Protein AF-A0A1B1YQG0-F1 (afdb_monomer_lite)

Radius of gyration: 14.44 Å; chains: 1; bounding box: 33×26×38 Å

Sequence (124 aa):
MLYVIISRFDEAAVARLRGELPPAAFAYIDEAIHHQRVPSQADIEAQGVAPGLAGVLAAHLAHLTELRGSGKLVSGGPCTGFVNAINIFEAGSADEARVLHDADPLARYGYFAVETIYPWQRVF

Structure (mmCIF, N/CA/C/O backbone):
data_AF-A0A1B1YQG0-F1
#
_entry.id   AF-A0A1B1YQG0-F1
#
loop_
_atom_site.group_PDB
_atom_site.id
_atom_site.type_symbol
_atom_site.label_atom_id
_atom_site.label_alt_id
_atom_site.label_comp_id
_atom_site.label_asym_id
_atom_site.label_entity_id
_atom_site.label_seq_id
_atom_site.pdbx_PDB_ins_code
_atom_site.Cartn_x
_atom_site.Cartn_y
_atom_site.Cartn_z
_atom_site.occupancy
_atom_site.B_iso_or_equiv
_atom_site.auth_seq_id
_atom_site.auth_comp_id
_atom_site.auth_asym_id
_atom_site.auth_atom_id
_atom_site.pdbx_PDB_model_num
ATOM 1 N N . MET A 1 1 ? -16.189 1.147 13.585 1.00 95.19 1 MET A N 1
ATOM 2 C CA . MET A 1 1 ? -15.229 1.976 14.355 1.00 95.19 1 MET A CA 1
ATOM 3 C C . MET A 1 1 ? -14.030 2.250 13.463 1.00 95.19 1 MET A C 1
ATOM 5 O O . MET A 1 1 ? -13.812 1.481 12.535 1.00 95.19 1 MET A O 1
ATOM 9 N N . LEU A 1 2 ? -13.288 3.334 13.688 1.00 98.31 2 LEU A N 1
ATOM 10 C CA . LEU A 1 2 ? -12.080 3.593 12.909 1.00 98.31 2 LEU A CA 1
ATOM 11 C C . LEU A 1 2 ? -10.850 3.028 13.609 1.00 98.31 2 LEU A C 1
ATOM 13 O O . LEU A 1 2 ? -10.777 3.026 14.838 1.00 98.31 2 LEU A O 1
ATOM 17 N N . TYR A 1 3 ? -9.891 2.572 12.815 1.00 98.75 3 TYR A N 1
ATOM 18 C CA . TYR A 1 3 ? -8.608 2.067 13.276 1.00 98.75 3 TYR A CA 1
ATOM 19 C C . TYR A 1 3 ? -7.487 2.708 12.472 1.00 98.75 3 TYR A C 1
ATOM 21 O O . TYR A 1 3 ? -7.512 2.674 11.244 1.00 98.75 3 TYR A O 1
ATOM 29 N N . VAL A 1 4 ? -6.508 3.279 13.168 1.00 98.62 4 VAL A N 1
ATOM 30 C CA . VAL A 1 4 ? -5.268 3.774 12.566 1.00 98.62 4 VAL A CA 1
ATOM 31 C C . VAL A 1 4 ? -4.240 2.659 12.653 1.00 98.62 4 VAL A C 1
ATOM 33 O O . VAL A 1 4 ? -3.943 2.169 13.743 1.00 98.62 4 VAL A O 1
ATOM 36 N N . ILE A 1 5 ? -3.702 2.268 11.507 1.00 98.69 5 ILE A N 1
ATOM 37 C CA . ILE A 1 5 ? -2.615 1.304 11.395 1.00 98.69 5 ILE A CA 1
ATOM 38 C C . ILE A 1 5 ? -1.358 2.064 11.005 1.00 98.69 5 ILE A C 1
ATOM 40 O O . ILE A 1 5 ? -1.338 2.751 9.984 1.00 98.69 5 ILE A O 1
ATOM 44 N N . ILE A 1 6 ? -0.326 1.931 11.834 1.00 98.56 6 ILE A N 1
ATOM 45 C CA . ILE A 1 6 ? 1.032 2.353 11.514 1.00 98.56 6 ILE A CA 1
ATOM 46 C C . ILE A 1 6 ? 1.776 1.105 11.061 1.00 98.56 6 ILE A C 1
ATOM 48 O O . ILE A 1 6 ? 1.868 0.128 11.809 1.00 98.56 6 ILE A O 1
ATOM 52 N N . SER A 1 7 ? 2.303 1.143 9.845 1.00 98.38 7 SER A N 1
ATOM 53 C CA . SER A 1 7 ? 3.109 0.069 9.272 1.00 98.38 7 SER A CA 1
ATOM 54 C C . SER A 1 7 ? 4.558 0.515 9.170 1.00 98.38 7 SER A C 1
ATOM 56 O O . SER A 1 7 ? 4.825 1.683 8.881 1.00 98.38 7 SER A O 1
ATOM 58 N N . ARG A 1 8 ? 5.495 -0.403 9.395 1.00 98.19 8 ARG A N 1
ATOM 59 C CA . ARG A 1 8 ? 6.929 -0.201 9.180 1.00 98.19 8 ARG A CA 1
ATOM 60 C C . ARG A 1 8 ? 7.303 -0.800 7.835 1.00 98.19 8 ARG A C 1
ATOM 62 O O . ARG A 1 8 ? 6.968 -1.954 7.569 1.00 98.19 8 ARG A O 1
ATOM 69 N N . PHE A 1 9 ? 7.990 -0.028 7.002 1.00 97.12 9 PHE A N 1
ATOM 70 C CA . PHE A 1 9 ? 8.559 -0.558 5.770 1.00 97.12 9 PHE A CA 1
ATOM 71 C C . PHE A 1 9 ? 9.788 -1.424 6.057 1.00 97.12 9 PHE A C 1
ATOM 73 O O . PHE A 1 9 ? 10.595 -1.101 6.932 1.00 97.12 9 PHE A O 1
ATOM 80 N N . ASP A 1 10 ? 9.943 -2.499 5.290 1.00 97.19 10 ASP A N 1
ATOM 81 C CA . ASP A 1 10 ? 11.168 -3.293 5.286 1.00 97.19 10 ASP A CA 1
ATOM 82 C C . ASP A 1 10 ? 12.267 -2.552 4.509 1.00 97.19 10 ASP A C 1
ATOM 84 O O . ASP A 1 10 ? 12.081 -2.147 3.359 1.00 97.19 10 ASP A O 1
ATOM 88 N N . GLU A 1 11 ? 13.424 -2.352 5.140 1.00 94.88 11 GLU A N 1
ATOM 89 C CA . GLU A 1 11 ? 14.504 -1.537 4.572 1.00 94.88 11 GLU A CA 1
ATOM 90 C C . GLU A 1 11 ? 15.075 -2.145 3.283 1.00 94.88 11 GLU A C 1
ATOM 92 O O . GLU A 1 11 ? 15.363 -1.416 2.328 1.00 94.88 11 GLU A O 1
ATOM 97 N N . ALA A 1 12 ? 15.188 -3.475 3.214 1.00 94.44 12 ALA A N 1
ATOM 98 C CA . ALA A 1 12 ? 15.684 -4.164 2.027 1.00 94.44 12 ALA A CA 1
ATOM 99 C C . ALA A 1 12 ? 14.663 -4.105 0.880 1.00 94.44 12 ALA A C 1
ATOM 101 O O . ALA A 1 12 ? 15.034 -3.861 -0.273 1.00 94.44 12 ALA A O 1
ATOM 102 N N . ALA A 1 13 ? 13.374 -4.260 1.184 1.00 92.62 13 ALA A N 1
ATOM 103 C CA . ALA A 1 13 ? 12.295 -4.121 0.216 1.00 92.62 13 ALA A CA 1
ATOM 104 C C . ALA A 1 13 ? 12.181 -2.684 -0.314 1.00 92.62 13 ALA A C 1
ATOM 106 O O . ALA A 1 13 ? 11.973 -2.502 -1.513 1.00 92.62 13 ALA A O 1
ATOM 107 N N . VAL A 1 14 ? 12.376 -1.663 0.530 1.00 89.88 14 VAL A N 1
ATOM 108 C CA . VAL A 1 14 ? 12.422 -0.254 0.099 1.00 89.88 14 VAL A CA 1
ATOM 109 C C . VAL A 1 14 ? 13.635 0.020 -0.781 1.00 89.88 14 VAL A C 1
ATOM 111 O O . VAL A 1 14 ? 13.502 0.705 -1.796 1.00 89.88 14 VAL A O 1
ATOM 114 N N . ALA A 1 15 ? 14.811 -0.510 -0.436 1.00 91.62 15 ALA A N 1
ATOM 115 C CA . ALA A 1 15 ? 15.998 -0.378 -1.279 1.00 91.62 15 ALA A CA 1
ATOM 116 C C . ALA A 1 15 ? 15.767 -1.003 -2.665 1.00 91.62 15 ALA A C 1
ATOM 118 O O . ALA A 1 15 ? 16.061 -0.370 -3.681 1.00 91.62 15 ALA A O 1
ATOM 119 N N . ARG A 1 16 ? 15.155 -2.195 -2.708 1.00 90.50 16 ARG A N 1
ATOM 120 C CA . ARG A 1 16 ? 14.733 -2.846 -3.954 1.00 90.50 16 ARG A CA 1
ATOM 121 C C . ARG A 1 16 ? 13.719 -1.995 -4.721 1.00 90.50 16 ARG A C 1
ATOM 123 O O . ARG A 1 16 ? 13.938 -1.719 -5.895 1.00 90.50 16 ARG A O 1
ATOM 130 N N . LEU A 1 17 ? 12.666 -1.514 -4.053 1.00 89.31 17 LEU A N 1
ATOM 131 C CA . LEU A 1 17 ? 11.636 -0.663 -4.658 1.00 89.31 17 LEU A CA 1
ATOM 132 C C . LEU A 1 17 ? 12.248 0.572 -5.318 1.00 89.31 17 LEU A C 1
ATOM 134 O O . LEU A 1 17 ? 11.916 0.882 -6.451 1.00 89.31 17 LEU A O 1
ATOM 138 N N . ARG A 1 18 ? 13.166 1.260 -4.633 1.00 87.19 18 ARG A N 1
ATOM 139 C CA . ARG A 1 18 ? 13.838 2.460 -5.155 1.00 87.19 18 ARG A CA 1
ATOM 140 C C . ARG A 1 18 ? 14.740 2.168 -6.356 1.00 87.19 18 ARG A C 1
ATOM 142 O O . ARG A 1 18 ? 14.944 3.059 -7.172 1.00 87.19 18 ARG A O 1
ATOM 149 N N . GLY A 1 19 ? 15.296 0.960 -6.446 1.00 88.75 19 GLY A N 1
ATOM 150 C CA . GLY A 1 19 ? 16.083 0.525 -7.601 1.00 88.75 19 GLY A CA 1
ATOM 151 C C . GLY A 1 19 ? 15.223 0.109 -8.797 1.00 88.75 19 GLY A C 1
ATOM 152 O O . GLY A 1 19 ? 15.617 0.332 -9.937 1.00 88.75 19 GLY A O 1
ATOM 153 N N . GLU A 1 20 ? 14.053 -0.478 -8.541 1.00 89.56 20 GLU A N 1
ATOM 154 C CA . GLU A 1 20 ? 13.168 -1.049 -9.566 1.00 89.56 20 GLU A CA 1
ATOM 155 C C . GLU A 1 20 ? 12.048 -0.102 -10.026 1.00 89.56 20 GLU A C 1
ATOM 157 O O . GLU A 1 20 ? 11.466 -0.328 -11.088 1.00 89.56 20 GLU A O 1
ATOM 162 N N . LEU A 1 21 ? 11.736 0.942 -9.250 1.00 91.56 21 LEU A N 1
ATOM 163 C CA . LEU A 1 21 ? 10.725 1.952 -9.562 1.00 91.56 21 LEU A CA 1
ATOM 164 C C . LEU A 1 21 ? 11.401 3.272 -9.971 1.00 91.56 21 LEU A C 1
ATOM 166 O O . LEU A 1 21 ? 11.850 4.028 -9.104 1.00 91.56 21 LEU A O 1
ATOM 170 N N . PRO A 1 22 ? 11.458 3.594 -11.276 1.00 92.25 22 PRO A N 1
ATOM 171 C CA . PRO A 1 22 ? 12.013 4.857 -11.743 1.00 92.25 22 PRO A CA 1
ATOM 172 C C . PRO A 1 22 ? 11.256 6.064 -11.161 1.00 92.25 22 PRO A C 1
ATOM 174 O O . PRO A 1 22 ? 10.029 6.008 -11.037 1.00 92.25 22 PRO A O 1
ATOM 177 N N . PRO A 1 23 ? 11.924 7.206 -10.896 1.00 90.69 23 PRO A N 1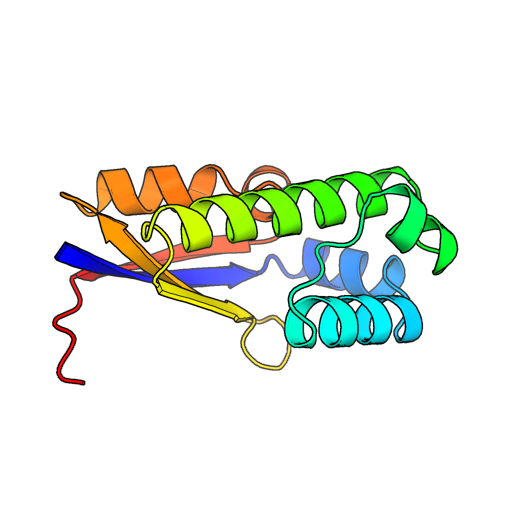
ATOM 178 C CA . PRO A 1 23 ? 11.253 8.415 -10.405 1.00 90.69 23 PRO A CA 1
ATOM 179 C C . PRO A 1 23 ? 10.089 8.886 -11.290 1.00 90.69 23 PRO A C 1
ATOM 181 O O . PRO A 1 23 ? 9.074 9.347 -10.777 1.00 90.69 23 PRO A O 1
ATOM 184 N N . ALA A 1 24 ? 10.208 8.723 -12.612 1.00 92.00 24 ALA A N 1
ATOM 185 C CA . ALA A 1 24 ? 9.143 9.051 -13.560 1.00 92.00 24 ALA A CA 1
ATOM 186 C C . ALA A 1 24 ? 7.914 8.138 -13.405 1.00 92.00 24 ALA A C 1
ATOM 188 O O . ALA A 1 24 ? 6.787 8.619 -13.464 1.00 92.00 24 ALA A O 1
ATOM 189 N N . ALA A 1 25 ? 8.121 6.844 -13.142 1.00 94.25 25 ALA A N 1
ATOM 190 C CA . ALA A 1 25 ? 7.031 5.908 -12.885 1.00 94.25 25 ALA A CA 1
ATOM 191 C C . ALA A 1 25 ? 6.299 6.243 -11.578 1.00 94.25 25 ALA A C 1
ATOM 193 O O . ALA A 1 25 ? 5.071 6.198 -11.536 1.00 94.25 25 ALA A O 1
ATOM 194 N N . PHE A 1 26 ? 7.035 6.637 -10.532 1.00 91.44 26 PHE A N 1
ATOM 195 C CA . PHE A 1 26 ? 6.429 7.113 -9.287 1.00 91.44 26 PHE A CA 1
ATOM 196 C C . PHE A 1 26 ? 5.582 8.374 -9.515 1.00 91.44 26 PHE A C 1
ATOM 198 O O . PHE A 1 26 ? 4.427 8.405 -9.103 1.00 91.44 26 PHE A O 1
ATOM 205 N N . ALA A 1 27 ? 6.121 9.373 -10.224 1.00 93.25 27 ALA A N 1
ATOM 206 C CA . ALA A 1 27 ? 5.395 10.603 -10.547 1.00 93.25 27 ALA A CA 1
ATOM 207 C C . ALA A 1 27 ? 4.125 10.335 -11.372 1.00 93.25 27 ALA A C 1
ATOM 209 O O . ALA A 1 27 ? 3.075 10.902 -11.089 1.00 93.25 27 ALA A O 1
ATOM 210 N N . TYR A 1 28 ? 4.200 9.422 -12.344 1.00 95.75 28 TYR A N 1
ATOM 211 C CA . TYR A 1 28 ? 3.044 8.996 -13.130 1.00 95.75 28 TYR A CA 1
ATOM 212 C C . TYR A 1 28 ? 1.950 8.350 -12.268 1.00 95.75 28 TYR A C 1
ATOM 214 O O . TYR A 1 28 ? 0.768 8.650 -12.443 1.00 95.75 28 TYR A O 1
ATOM 222 N N . ILE A 1 29 ? 2.326 7.449 -11.351 1.00 93.31 29 ILE A N 1
ATOM 223 C CA . ILE A 1 29 ? 1.376 6.791 -10.442 1.00 93.31 29 ILE A CA 1
ATOM 224 C C . ILE A 1 29 ? 0.720 7.827 -9.524 1.00 93.31 29 ILE A C 1
ATOM 226 O O . ILE A 1 29 ? -0.501 7.812 -9.374 1.00 93.31 29 ILE A O 1
ATOM 230 N N . ASP A 1 30 ? 1.512 8.728 -8.945 1.00 91.81 30 ASP A N 1
ATOM 231 C CA . ASP A 1 30 ? 1.032 9.800 -8.070 1.00 91.81 30 ASP A CA 1
ATOM 232 C C . ASP A 1 30 ? 0.005 10.691 -8.790 1.00 91.81 30 ASP A C 1
ATOM 234 O O . ASP A 1 30 ? -1.147 10.802 -8.361 1.00 91.81 30 ASP A O 1
ATOM 238 N N . GLU A 1 31 ? 0.371 11.216 -9.962 1.00 94.50 31 GLU A N 1
ATOM 239 C CA . GLU A 1 31 ? -0.511 12.027 -10.807 1.00 94.50 31 GLU A CA 1
ATOM 240 C C . GLU A 1 31 ? -1.805 11.278 -11.166 1.00 94.50 31 GLU A C 1
ATOM 242 O O . GLU A 1 31 ? -2.905 11.826 -11.046 1.00 94.50 31 GLU A O 1
ATOM 247 N N . ALA A 1 32 ? -1.707 10.003 -11.555 1.00 93.50 32 ALA A N 1
ATOM 248 C CA . ALA A 1 32 ? -2.870 9.187 -11.896 1.00 93.50 32 ALA A CA 1
ATOM 249 C C . ALA A 1 32 ? -3.877 9.096 -10.744 1.00 93.50 32 ALA A C 1
ATOM 251 O O . ALA A 1 32 ? -5.074 9.317 -10.950 1.00 93.50 32 ALA A O 1
ATOM 252 N N . ILE A 1 33 ? -3.392 8.812 -9.533 1.00 89.75 33 ILE A N 1
ATOM 253 C CA . ILE A 1 33 ? -4.232 8.656 -8.342 1.00 89.75 33 ILE A CA 1
ATOM 254 C C . ILE A 1 33 ? -4.857 9.993 -7.935 1.00 89.75 33 ILE A C 1
ATOM 256 O O . ILE A 1 33 ? -6.045 10.029 -7.596 1.00 89.75 33 ILE A O 1
ATOM 260 N N . HIS A 1 34 ? -4.116 11.098 -8.050 1.00 89.38 34 HIS A N 1
ATOM 261 C CA . HIS A 1 34 ? -4.653 12.448 -7.855 1.00 89.38 34 HIS A CA 1
ATOM 262 C C . HIS A 1 34 ? -5.762 12.797 -8.861 1.00 89.38 34 HIS A C 1
ATOM 264 O O . HIS A 1 34 ? -6.731 13.472 -8.502 1.00 89.38 34 HIS A O 1
ATOM 270 N N . HIS A 1 35 ? -5.687 12.262 -10.080 1.00 92.44 35 HIS A N 1
ATOM 271 C CA . HIS A 1 35 ? -6.741 12.345 -11.093 1.00 92.44 35 HIS A CA 1
ATOM 272 C C . HIS A 1 35 ? -7.807 11.241 -10.993 1.00 92.44 35 HIS A C 1
ATOM 274 O O . HIS A 1 35 ? -8.600 11.071 -11.919 1.00 92.44 35 HIS A O 1
ATOM 280 N N . GLN A 1 36 ? -7.863 10.510 -9.874 1.00 88.44 36 GLN A N 1
ATOM 281 C CA . GLN A 1 36 ? -8.829 9.430 -9.627 1.00 88.44 36 GLN A CA 1
ATOM 282 C C . GLN A 1 36 ? -8.795 8.311 -10.679 1.00 88.44 36 GLN A C 1
ATOM 284 O O . GLN A 1 36 ? -9.787 7.615 -10.901 1.00 88.44 36 GLN A O 1
ATOM 289 N N . ARG A 1 37 ? -7.643 8.110 -11.320 1.00 94.69 37 ARG A N 1
ATOM 290 C CA . ARG A 1 37 ? -7.405 7.027 -12.270 1.00 94.69 37 ARG A CA 1
ATOM 291 C C . ARG A 1 37 ? -6.541 5.964 -11.612 1.00 94.69 37 ARG A C 1
ATOM 293 O O . ARG A 1 37 ? -5.498 6.273 -11.049 1.00 94.69 37 ARG A O 1
ATOM 300 N N . VAL A 1 38 ? -6.944 4.705 -11.742 1.00 95.44 38 VAL A N 1
ATOM 301 C CA . VAL A 1 38 ? -6.145 3.557 -11.298 1.00 95.44 38 VAL A CA 1
ATOM 302 C C . VAL A 1 38 ? -5.319 3.053 -12.481 1.00 95.44 38 VAL A C 1
ATOM 304 O O . VAL A 1 38 ? -5.913 2.572 -13.448 1.00 95.44 38 VAL A O 1
ATOM 307 N N . PRO A 1 39 ? -3.980 3.173 -12.455 1.00 96.81 39 PRO A N 1
ATOM 308 C CA . PRO A 1 39 ? -3.130 2.606 -13.493 1.00 96.81 39 PRO A CA 1
ATOM 309 C C . PRO A 1 39 ? -3.261 1.084 -13.559 1.00 96.81 39 PRO A C 1
ATOM 311 O O . PRO A 1 39 ? -3.231 0.399 -12.534 1.00 96.81 39 PRO A O 1
ATOM 314 N N . SER A 1 40 ? -3.368 0.552 -14.772 1.00 97.81 40 SER A N 1
ATOM 315 C CA . SER A 1 40 ? -3.233 -0.882 -15.021 1.00 97.81 40 SER A CA 1
ATOM 316 C C . SER A 1 40 ? -1.767 -1.323 -14.934 1.00 97.81 40 SER A C 1
ATOM 318 O O . SER A 1 40 ? -0.847 -0.506 -14.945 1.00 97.81 40 SER A O 1
ATOM 320 N N . GLN A 1 41 ? -1.523 -2.634 -14.909 1.00 97.88 41 GLN A N 1
ATOM 321 C CA . GLN A 1 41 ? -0.159 -3.161 -15.006 1.00 97.88 41 GLN A CA 1
ATOM 322 C C . GLN A 1 41 ? 0.544 -2.668 -16.283 1.00 97.88 41 GLN A C 1
ATOM 324 O O . GLN A 1 41 ? 1.674 -2.199 -16.203 1.00 97.88 41 GLN A O 1
ATOM 329 N N . ALA A 1 42 ? -0.136 -2.703 -17.434 1.00 97.94 42 ALA A N 1
ATOM 330 C CA . ALA A 1 42 ? 0.426 -2.249 -18.707 1.00 97.94 42 ALA A CA 1
ATOM 331 C C . ALA A 1 42 ? 0.797 -0.755 -18.686 1.00 97.94 42 ALA A C 1
ATOM 333 O O . ALA A 1 42 ? 1.831 -0.366 -19.226 1.00 97.94 42 ALA A O 1
ATOM 334 N N . ASP A 1 43 ? -0.011 0.073 -18.016 1.00 97.75 43 ASP A N 1
ATOM 335 C CA . ASP A 1 43 ? 0.284 1.497 -17.829 1.00 97.75 43 ASP A CA 1
ATOM 336 C C . ASP A 1 43 ? 1.585 1.718 -17.046 1.00 97.75 43 ASP A C 1
ATOM 338 O O . ASP A 1 43 ? 2.376 2.597 -17.391 1.00 97.75 43 ASP A O 1
ATOM 342 N N . ILE A 1 44 ? 1.808 0.920 -15.996 1.00 97.62 44 ILE A N 1
ATOM 343 C CA . ILE A 1 44 ? 2.995 0.997 -15.134 1.00 97.62 44 ILE A CA 1
ATOM 344 C C . ILE A 1 44 ? 4.228 0.425 -15.852 1.00 97.62 44 ILE A C 1
ATOM 346 O O . ILE A 1 44 ? 5.305 1.018 -15.787 1.00 97.62 44 ILE A O 1
ATOM 350 N N . GLU A 1 45 ? 4.081 -0.677 -16.593 1.00 97.62 45 GLU A N 1
ATOM 351 C CA . GLU A 1 45 ? 5.147 -1.241 -17.436 1.00 97.62 45 GLU A CA 1
ATOM 352 C C . GLU A 1 45 ? 5.616 -0.247 -18.504 1.00 97.62 45 GLU A C 1
ATOM 354 O O . GLU A 1 45 ? 6.818 -0.108 -18.739 1.00 97.62 45 GLU A O 1
ATOM 359 N N . ALA A 1 46 ? 4.689 0.515 -19.096 1.00 97.50 46 ALA A N 1
ATOM 360 C CA . ALA A 1 46 ? 5.014 1.568 -20.055 1.00 97.50 46 ALA A CA 1
ATOM 361 C C . ALA A 1 46 ? 5.900 2.683 -19.460 1.00 97.50 46 ALA A C 1
ATOM 363 O O . ALA A 1 46 ? 6.545 3.409 -20.214 1.00 97.50 46 ALA A O 1
ATOM 364 N N . GLN A 1 47 ? 5.986 2.791 -18.126 1.00 96.69 47 GLN A N 1
ATOM 365 C CA . GLN A 1 47 ? 6.896 3.706 -17.423 1.00 96.69 47 GLN A CA 1
ATOM 366 C C . GLN A 1 47 ? 8.277 3.091 -17.122 1.00 96.69 47 GLN A C 1
ATOM 368 O O . GLN A 1 47 ? 9.061 3.666 -16.365 1.00 96.69 47 GLN A O 1
ATOM 373 N N . GLY A 1 48 ? 8.591 1.924 -17.694 1.00 95.62 48 GLY A N 1
ATOM 374 C CA . GLY A 1 48 ? 9.881 1.248 -17.527 1.00 95.62 48 GLY A CA 1
ATOM 375 C C . GLY A 1 48 ? 9.990 0.392 -16.263 1.00 95.62 48 GLY A C 1
ATOM 376 O O . GLY A 1 48 ? 11.098 0.040 -15.862 1.00 95.62 48 GLY A O 1
ATOM 377 N N . VAL A 1 49 ? 8.864 0.059 -15.628 1.00 96.75 49 VAL A N 1
ATOM 378 C CA . VAL A 1 49 ? 8.821 -0.839 -14.466 1.00 96.75 49 VAL A CA 1
ATOM 379 C C . VAL A 1 49 ? 8.757 -2.290 -14.940 1.00 96.75 49 VAL A C 1
ATOM 381 O O . VAL A 1 49 ? 7.988 -2.624 -15.839 1.00 96.75 49 VAL A O 1
ATOM 384 N N . ALA A 1 50 ? 9.543 -3.176 -14.325 1.00 96.25 50 ALA A N 1
ATOM 385 C CA . ALA A 1 50 ? 9.532 -4.595 -14.674 1.00 96.25 50 ALA A CA 1
ATOM 386 C C . ALA A 1 50 ? 8.148 -5.237 -14.409 1.00 96.25 50 ALA A C 1
ATOM 388 O O . ALA A 1 50 ? 7.535 -4.923 -13.384 1.00 96.25 50 ALA A O 1
ATOM 389 N N . PRO A 1 51 ? 7.685 -6.197 -15.242 1.00 96.31 51 PRO A N 1
ATOM 390 C CA . PRO A 1 51 ? 6.335 -6.769 -15.142 1.00 96.31 51 PRO A CA 1
ATOM 391 C C . PRO A 1 51 ? 5.956 -7.299 -13.756 1.00 96.31 51 PRO A C 1
ATOM 393 O O . PRO A 1 51 ? 4.828 -7.122 -13.304 1.00 96.31 51 PRO A O 1
ATOM 396 N N . GLY A 1 52 ? 6.911 -7.908 -13.043 1.00 94.56 52 GLY A N 1
ATOM 397 C CA . GLY A 1 52 ? 6.687 -8.409 -11.686 1.00 94.56 52 GLY A CA 1
ATOM 398 C C . GLY A 1 52 ? 6.290 -7.298 -10.710 1.00 94.56 52 GLY A C 1
ATOM 399 O O . GLY A 1 52 ? 5.250 -7.391 -10.061 1.00 94.56 52 GLY A O 1
ATOM 400 N N . LEU A 1 53 ? 7.081 -6.223 -10.641 1.00 95.06 53 LEU A N 1
ATOM 401 C CA . LEU A 1 53 ? 6.787 -5.083 -9.771 1.00 95.06 53 LEU A CA 1
ATOM 402 C C . LEU A 1 53 ? 5.553 -4.308 -10.254 1.00 95.06 53 LEU A C 1
ATOM 404 O O . LEU A 1 53 ? 4.720 -3.919 -9.437 1.00 95.06 53 LEU A O 1
ATOM 408 N N . ALA A 1 54 ? 5.401 -4.126 -11.567 1.00 96.88 54 ALA A N 1
ATOM 409 C CA . ALA A 1 54 ? 4.253 -3.436 -12.149 1.00 96.88 54 ALA A CA 1
ATOM 410 C C . ALA A 1 54 ? 2.927 -4.124 -11.788 1.00 96.88 54 ALA A C 1
ATOM 412 O O . ALA A 1 54 ? 1.972 -3.450 -11.402 1.00 96.88 54 ALA A O 1
ATOM 413 N N . GLY A 1 55 ? 2.884 -5.459 -11.839 1.00 97.38 55 GLY A N 1
ATOM 414 C CA . GLY A 1 55 ? 1.714 -6.237 -11.432 1.00 97.38 55 GLY A CA 1
ATOM 415 C C . GLY A 1 55 ? 1.379 -6.074 -9.948 1.00 97.38 55 GLY A C 1
ATOM 416 O O . GLY A 1 55 ? 0.218 -5.859 -9.600 1.00 97.38 55 GLY A O 1
ATOM 417 N N . VAL A 1 56 ? 2.389 -6.101 -9.068 1.00 96.88 56 VAL A N 1
ATOM 418 C CA . VAL A 1 56 ? 2.188 -5.893 -7.621 1.00 96.88 56 VAL A CA 1
ATOM 419 C C . VAL A 1 56 ? 1.665 -4.482 -7.332 1.00 96.88 56 VAL A C 1
ATOM 421 O O . VAL A 1 56 ? 0.717 -4.334 -6.560 1.00 96.88 56 VAL A O 1
ATOM 424 N N . LEU A 1 57 ? 2.227 -3.453 -7.973 1.00 96.44 57 LEU A N 1
ATOM 425 C CA . LEU A 1 57 ? 1.783 -2.065 -7.807 1.00 96.44 57 LEU A CA 1
ATOM 426 C C . LEU A 1 57 ? 0.364 -1.848 -8.344 1.00 96.44 57 LEU A C 1
ATOM 428 O O . LEU A 1 57 ? -0.457 -1.245 -7.657 1.00 96.44 57 LEU A O 1
ATOM 432 N N . ALA A 1 58 ? 0.038 -2.377 -9.525 1.00 97.69 58 ALA A N 1
ATOM 433 C CA . ALA A 1 58 ? -1.313 -2.284 -10.079 1.00 97.69 58 ALA A CA 1
ATOM 434 C C . ALA A 1 58 ? -2.346 -2.965 -9.167 1.00 97.69 58 ALA A C 1
ATOM 436 O O . ALA A 1 58 ? -3.394 -2.388 -8.876 1.00 97.69 58 ALA A O 1
ATOM 437 N N . ALA A 1 59 ? -2.032 -4.163 -8.660 1.00 98.06 59 ALA A N 1
ATOM 438 C CA . ALA A 1 59 ? -2.895 -4.876 -7.722 1.00 98.06 59 ALA A CA 1
ATOM 439 C C . ALA A 1 59 ? -3.078 -4.098 -6.410 1.00 98.06 59 ALA A C 1
ATOM 441 O O . ALA A 1 59 ? -4.192 -4.024 -5.893 1.00 98.06 59 ALA A O 1
ATOM 442 N N . HIS A 1 60 ? -2.007 -3.495 -5.887 1.00 97.19 60 HIS A N 1
ATOM 443 C CA . HIS A 1 60 ? -2.053 -2.643 -4.699 1.00 97.19 60 HIS A CA 1
ATOM 444 C C . HIS A 1 60 ? -2.992 -1.446 -4.892 1.00 97.19 60 HIS A C 1
ATOM 446 O O . HIS A 1 60 ? -3.908 -1.239 -4.095 1.00 97.19 60 HIS A O 1
ATOM 452 N N . LEU A 1 61 ? -2.833 -0.697 -5.987 1.00 96.75 61 LEU A N 1
ATOM 453 C CA . LEU A 1 61 ? -3.661 0.479 -6.272 1.00 96.75 61 LEU A CA 1
ATOM 454 C C . LEU A 1 61 ? -5.132 0.107 -6.505 1.00 96.75 61 LEU A C 1
ATOM 456 O O . LEU A 1 61 ? -6.029 0.810 -6.030 1.00 96.75 61 LEU A O 1
ATOM 460 N N . ALA A 1 62 ? -5.394 -1.011 -7.190 1.00 97.19 62 ALA A N 1
ATOM 461 C CA . ALA A 1 62 ? -6.745 -1.536 -7.374 1.00 97.19 62 ALA A CA 1
ATOM 462 C C . ALA A 1 62 ? -7.393 -1.917 -6.033 1.00 97.19 62 ALA A C 1
ATOM 464 O O . ALA A 1 62 ? -8.520 -1.504 -5.761 1.00 97.19 62 ALA A O 1
ATOM 465 N N . HIS A 1 63 ? -6.656 -2.623 -5.170 1.00 97.50 63 HIS A N 1
ATOM 466 C CA . HIS A 1 63 ? -7.120 -3.023 -3.843 1.00 97.50 63 HIS A CA 1
ATOM 467 C C . HIS A 1 63 ? -7.471 -1.816 -2.961 1.00 97.50 63 HIS A C 1
ATOM 469 O O . HIS A 1 63 ? -8.571 -1.747 -2.410 1.00 97.50 63 HIS A O 1
ATOM 475 N N . LEU A 1 64 ? -6.581 -0.818 -2.870 1.00 96.44 64 LEU A N 1
ATOM 476 C CA . LEU A 1 64 ? -6.866 0.401 -2.107 1.00 96.44 64 LEU A CA 1
ATOM 477 C C . LEU A 1 64 ? -8.059 1.170 -2.690 1.00 96.44 64 LEU A C 1
ATOM 479 O O . LEU A 1 64 ? -8.847 1.743 -1.939 1.00 96.44 64 LEU A O 1
ATOM 483 N N . THR A 1 65 ? -8.226 1.170 -4.015 1.00 95.12 65 THR A N 1
ATOM 484 C CA . THR A 1 65 ? -9.369 1.824 -4.669 1.00 95.12 65 THR A CA 1
ATOM 485 C C . THR A 1 65 ? -10.688 1.138 -4.330 1.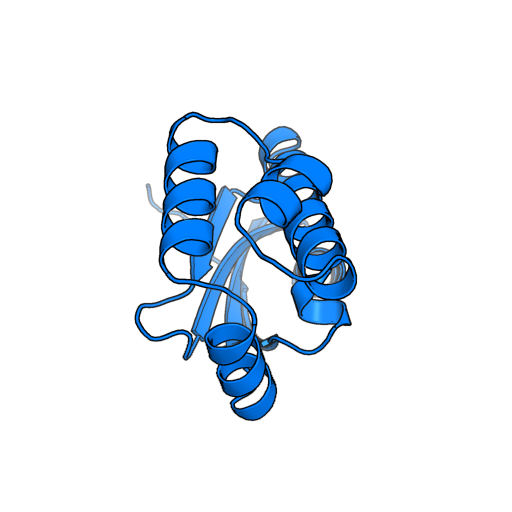00 95.12 65 THR A C 1
ATOM 487 O O . THR A 1 65 ? -11.657 1.824 -4.005 1.00 95.12 65 THR A O 1
ATOM 490 N N . GLU A 1 66 ? -10.729 -0.194 -4.338 1.00 96.44 66 GLU A N 1
ATOM 491 C CA . GLU A 1 66 ? -11.903 -0.972 -3.926 1.00 96.44 66 GLU A CA 1
ATOM 492 C C . GLU A 1 66 ? -12.264 -0.714 -2.455 1.00 96.44 66 GLU A C 1
ATOM 494 O O . GLU A 1 66 ? -13.425 -0.453 -2.116 1.00 96.44 66 GLU A O 1
ATOM 499 N N . LEU A 1 67 ? -11.266 -0.709 -1.567 1.00 97.69 67 LEU A N 1
ATOM 500 C CA . LEU A 1 67 ? -11.484 -0.421 -0.151 1.00 97.69 67 LEU A CA 1
ATOM 501 C C . LEU A 1 67 ? -11.968 1.012 0.087 1.00 97.69 67 LEU A C 1
ATOM 503 O O . LEU A 1 67 ? -12.821 1.233 0.946 1.00 97.69 67 LEU A O 1
ATOM 507 N N . ARG A 1 68 ? -11.478 1.989 -0.683 1.00 95.81 68 ARG A N 1
ATOM 508 C CA . ARG A 1 68 ? -12.007 3.361 -0.640 1.00 95.81 68 ARG A CA 1
ATOM 509 C C . ARG A 1 68 ? -13.439 3.425 -1.156 1.00 95.81 68 ARG A C 1
ATOM 511 O O . ARG A 1 68 ? -14.277 4.060 -0.523 1.00 95.81 68 ARG A O 1
ATOM 518 N N . GLY A 1 69 ? -13.734 2.748 -2.267 1.00 95.31 69 GLY A N 1
ATOM 519 C CA . GLY A 1 69 ? -15.073 2.702 -2.864 1.00 95.31 69 GLY A CA 1
ATOM 520 C C . GLY A 1 69 ? -16.124 2.056 -1.956 1.00 95.31 69 GLY A C 1
ATOM 521 O O . GLY A 1 69 ? -17.277 2.477 -1.957 1.00 95.31 69 GLY A O 1
ATOM 522 N N . SER A 1 70 ? -15.720 1.083 -1.137 1.00 97.12 70 SER A N 1
ATOM 523 C CA . SER A 1 70 ? -16.579 0.441 -0.129 1.00 97.12 70 SER A CA 1
ATOM 524 C C . SER A 1 70 ? -16.634 1.178 1.217 1.00 97.12 70 SER A C 1
ATOM 526 O O . SER A 1 70 ? -17.369 0.758 2.108 1.00 97.12 70 SER A O 1
ATOM 528 N N . GLY A 1 71 ? -15.859 2.255 1.393 1.00 96.88 71 GLY A N 1
ATOM 529 C CA . GLY A 1 71 ? -15.746 2.997 2.655 1.00 96.88 71 GLY A CA 1
ATOM 530 C C . GLY A 1 71 ? -14.879 2.318 3.723 1.00 96.88 71 GLY A C 1
ATOM 531 O O . GLY A 1 71 ? -14.712 2.863 4.811 1.00 96.88 71 GLY A O 1
ATOM 532 N N . LYS A 1 72 ? -14.290 1.152 3.428 1.00 98.25 72 LYS A N 1
ATOM 533 C CA . LYS A 1 72 ? -13.429 0.407 4.357 1.00 98.25 72 LYS A CA 1
ATOM 534 C C . LYS A 1 72 ? -12.066 1.056 4.566 1.00 98.25 72 LYS A C 1
ATOM 536 O O . LYS A 1 72 ? -11.532 0.947 5.665 1.00 98.25 72 LYS A O 1
ATOM 541 N N . LEU A 1 73 ? -11.520 1.745 3.564 1.00 98.00 73 LEU A N 1
ATOM 542 C CA . LEU A 1 73 ? -10.323 2.583 3.696 1.00 98.00 73 LEU A CA 1
ATOM 543 C C . LEU A 1 73 ? -10.725 4.059 3.643 1.00 98.00 73 LEU A C 1
ATOM 545 O O . LEU A 1 73 ? -11.117 4.568 2.595 1.00 98.00 73 LEU A O 1
ATOM 549 N N . VAL A 1 74 ? -10.602 4.753 4.773 1.00 97.12 74 VAL A N 1
ATOM 550 C CA . VAL A 1 74 ? -10.946 6.178 4.903 1.00 97.12 74 VAL A CA 1
ATOM 551 C C . VAL A 1 74 ? -9.839 7.062 4.332 1.00 97.12 74 VAL A C 1
ATOM 553 O O . VAL A 1 74 ? -10.115 8.039 3.640 1.00 97.12 74 VAL A O 1
ATOM 556 N N . SER A 1 75 ? -8.583 6.727 4.626 1.00 95.50 75 SER A N 1
ATOM 557 C CA . SER A 1 75 ? -7.394 7.419 4.124 1.00 95.50 75 SER A CA 1
ATOM 558 C C . SER A 1 75 ? -6.179 6.509 4.264 1.00 95.50 75 SER A C 1
ATOM 560 O O . SER A 1 75 ? -6.176 5.615 5.112 1.00 95.50 75 SER A O 1
ATOM 562 N N . GLY A 1 76 ? -5.140 6.734 3.469 1.00 94.56 76 GLY A N 1
ATOM 563 C CA . GLY A 1 76 ? -3.884 6.021 3.639 1.00 94.56 76 GLY A CA 1
ATOM 564 C C . GLY A 1 76 ? -2.763 6.567 2.771 1.00 94.56 76 GLY A C 1
ATOM 565 O O . GLY A 1 76 ? -3.019 7.211 1.753 1.00 94.56 76 GLY A O 1
ATOM 566 N N . GLY A 1 77 ? -1.527 6.307 3.182 1.00 93.19 77 GLY A N 1
ATOM 567 C CA . GLY A 1 77 ? -0.351 6.662 2.399 1.00 93.19 77 GLY A CA 1
ATOM 568 C C . GLY A 1 77 ? 0.975 6.438 3.129 1.00 93.19 77 GLY A C 1
ATOM 569 O O . GLY A 1 77 ? 1.008 6.275 4.355 1.00 93.19 77 GLY A O 1
ATOM 570 N N . PRO A 1 78 ? 2.092 6.431 2.382 1.00 93.31 78 PRO A N 1
ATOM 571 C CA . PRO A 1 78 ? 3.424 6.396 2.963 1.00 93.31 78 PRO A CA 1
ATOM 572 C C . PRO A 1 78 ? 3.775 7.742 3.611 1.00 93.31 78 PRO A C 1
ATOM 574 O O . PRO A 1 78 ? 3.496 8.811 3.069 1.00 93.31 78 PRO A O 1
ATOM 577 N N . CYS A 1 79 ? 4.469 7.698 4.744 1.00 93.94 79 CYS A N 1
ATOM 578 C CA . CYS A 1 79 ? 5.181 8.854 5.272 1.00 93.94 79 CYS A CA 1
ATOM 579 C C . CYS A 1 79 ? 6.402 9.158 4.392 1.00 93.94 79 CYS A C 1
ATOM 581 O O . CYS A 1 79 ? 7.012 8.257 3.802 1.00 93.94 79 CYS A O 1
ATOM 583 N N . THR A 1 80 ? 6.812 10.427 4.359 1.00 88.38 80 THR A N 1
ATOM 584 C CA . THR A 1 80 ? 8.014 10.863 3.639 1.00 88.38 80 THR A CA 1
ATOM 585 C C . THR A 1 80 ? 9.214 9.982 3.982 1.00 88.38 80 THR A C 1
ATOM 587 O O . THR A 1 80 ? 9.517 9.739 5.149 1.00 88.38 80 THR A O 1
ATOM 590 N N . GLY A 1 81 ? 9.907 9.499 2.950 1.00 87.06 81 GLY A N 1
ATOM 591 C CA . GLY A 1 81 ? 11.078 8.635 3.100 1.00 87.06 81 GLY A CA 1
ATOM 592 C C . GLY A 1 81 ? 10.787 7.132 3.102 1.00 87.06 81 GLY A C 1
ATOM 593 O O . GLY A 1 81 ? 11.751 6.371 3.045 1.00 87.06 81 GLY A O 1
ATOM 594 N N . PHE A 1 82 ? 9.517 6.703 3.075 1.00 90.12 82 PHE A N 1
ATOM 595 C CA . PHE A 1 82 ? 9.119 5.286 3.133 1.00 90.12 82 PHE A CA 1
ATOM 596 C C . PHE A 1 82 ? 9.650 4.576 4.384 1.00 90.12 82 PHE A C 1
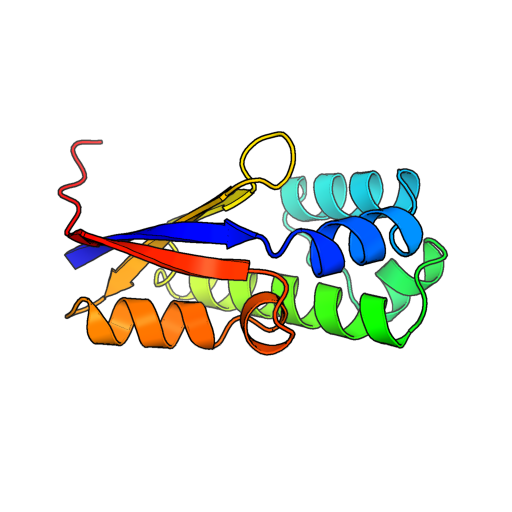ATOM 598 O O . PHE A 1 82 ? 10.141 3.458 4.314 1.00 90.12 82 PHE A O 1
ATOM 605 N N . VAL A 1 83 ? 9.591 5.251 5.534 1.00 94.69 83 VAL A N 1
ATOM 606 C CA . VAL A 1 83 ? 9.937 4.644 6.831 1.00 94.69 83 VAL A CA 1
ATOM 607 C C . VAL A 1 83 ? 8.706 3.976 7.437 1.00 94.69 83 VAL A C 1
ATOM 609 O O . VAL A 1 83 ? 8.749 2.818 7.846 1.00 94.69 83 VAL A O 1
ATOM 612 N N . ASN A 1 84 ? 7.579 4.686 7.416 1.00 97.00 84 ASN A N 1
ATOM 613 C CA . ASN A 1 84 ? 6.289 4.185 7.863 1.00 97.00 84 ASN A CA 1
ATOM 614 C C . ASN A 1 84 ? 5.206 4.452 6.817 1.00 97.00 84 ASN A C 1
ATOM 616 O O . ASN A 1 84 ? 5.351 5.358 5.997 1.00 97.00 84 ASN A O 1
ATOM 620 N N . ALA A 1 85 ? 4.116 3.695 6.875 1.00 97.06 85 ALA A N 1
ATOM 621 C CA . ALA A 1 85 ? 2.851 4.019 6.223 1.00 97.06 85 ALA A CA 1
ATOM 622 C C . ALA A 1 85 ? 1.757 4.163 7.282 1.00 97.06 85 ALA A C 1
ATOM 624 O O . ALA A 1 85 ? 1.829 3.536 8.341 1.00 97.06 85 ALA A O 1
ATOM 625 N N . ILE A 1 86 ? 0.761 4.997 6.998 1.00 98.38 86 ILE A N 1
ATOM 626 C CA . ILE A 1 86 ? -0.405 5.191 7.858 1.00 98.38 86 ILE A CA 1
ATOM 627 C C . ILE A 1 86 ? -1.644 4.895 7.032 1.00 98.38 86 ILE A C 1
ATOM 629 O O . ILE A 1 86 ? -1.865 5.561 6.025 1.00 98.38 86 ILE A O 1
ATOM 633 N N . ASN A 1 87 ? -2.472 3.961 7.497 1.00 98.25 87 ASN A N 1
ATOM 634 C CA . ASN A 1 87 ? -3.773 3.660 6.907 1.00 98.25 87 ASN A CA 1
ATOM 635 C C . ASN A 1 87 ? -4.868 3.786 7.969 1.00 98.25 87 ASN A C 1
ATOM 637 O O . ASN A 1 87 ? -4.678 3.401 9.123 1.00 98.25 87 ASN A O 1
ATOM 641 N N . ILE A 1 88 ? -6.028 4.305 7.578 1.00 98.50 88 ILE A N 1
ATOM 642 C CA . ILE A 1 88 ? -7.195 4.471 8.444 1.00 98.50 88 ILE A CA 1
ATOM 643 C C . ILE A 1 88 ? -8.332 3.617 7.897 1.00 98.50 88 ILE A C 1
ATOM 645 O O . ILE A 1 88 ? -8.875 3.915 6.832 1.00 98.50 88 ILE A O 1
ATOM 649 N N . PHE A 1 89 ? -8.711 2.583 8.640 1.00 98.62 89 PHE A N 1
ATOM 650 C CA . PHE A 1 89 ? -9.744 1.634 8.240 1.00 98.62 89 PHE A CA 1
ATOM 651 C C . PHE A 1 89 ? -11.029 1.800 9.041 1.00 98.62 89 PHE A C 1
ATOM 653 O O . PHE A 1 89 ? -10.985 2.069 10.241 1.00 98.62 89 PHE A O 1
ATOM 660 N N . GLU A 1 90 ? -12.170 1.562 8.398 1.00 98.44 90 GLU A N 1
ATOM 661 C CA . GLU A 1 90 ? -13.443 1.327 9.074 1.00 98.44 90 GLU A CA 1
ATOM 662 C C . GLU A 1 90 ? -13.679 -0.177 9.270 1.00 98.44 90 GLU A C 1
ATOM 664 O O . GLU A 1 90 ? -13.882 -0.930 8.316 1.00 98.44 90 GLU A O 1
ATOM 669 N N . ALA A 1 91 ? -13.681 -0.619 10.528 1.00 98.25 91 ALA A N 1
ATOM 670 C CA . ALA A 1 91 ? -13.822 -2.022 10.907 1.00 98.25 91 ALA A CA 1
ATOM 671 C C . ALA A 1 91 ? -14.606 -2.192 12.223 1.00 98.25 91 ALA A C 1
ATOM 673 O O . ALA A 1 91 ? -14.787 -1.247 13.003 1.00 98.25 91 ALA A O 1
ATOM 674 N N . GLY A 1 92 ? -15.104 -3.400 12.471 1.00 97.88 92 GLY A N 1
ATOM 675 C CA . GLY A 1 92 ? -15.764 -3.806 13.712 1.00 97.88 92 GLY A CA 1
ATOM 676 C C . GLY A 1 92 ? -14.786 -4.167 14.832 1.00 97.88 92 GLY A C 1
ATOM 677 O O . GLY A 1 92 ? -15.151 -4.078 16.003 1.00 97.88 92 GLY A O 1
ATOM 678 N N . SER A 1 93 ? -13.546 -4.530 14.494 1.00 98.44 93 SER A N 1
ATOM 679 C CA . SER A 1 93 ? -12.492 -4.879 15.453 1.00 98.44 93 SER A CA 1
ATOM 680 C C . SER A 1 93 ? -11.092 -4.530 14.929 1.00 98.44 93 SER A C 1
ATOM 682 O O . SER A 1 93 ? -10.902 -4.281 13.737 1.00 98.44 93 SER A O 1
ATOM 684 N N . ALA A 1 94 ? -10.094 -4.540 15.823 1.00 98.25 94 ALA A N 1
ATOM 685 C CA . ALA A 1 94 ? -8.689 -4.384 15.436 1.00 98.25 94 ALA A CA 1
ATOM 686 C C . ALA A 1 94 ? -8.214 -5.544 14.542 1.00 98.25 94 ALA A C 1
ATOM 688 O O . ALA A 1 94 ? -7.441 -5.321 13.614 1.00 98.25 94 ALA A O 1
ATOM 689 N N . ASP A 1 95 ? -8.722 -6.758 14.779 1.00 98.44 95 ASP A N 1
ATOM 690 C CA . ASP A 1 95 ? -8.408 -7.939 13.969 1.00 98.44 95 ASP A CA 1
ATOM 691 C C . ASP A 1 95 ? -8.967 -7.817 12.548 1.00 98.44 95 ASP A C 1
ATOM 693 O O . ASP A 1 95 ? -8.271 -8.132 11.588 1.00 98.44 95 ASP A O 1
ATOM 697 N N . GLU A 1 96 ? -10.190 -7.302 12.377 1.00 98.38 96 GLU A N 1
ATOM 698 C CA . GLU A 1 96 ? -10.729 -7.033 11.038 1.00 98.38 96 GLU A CA 1
ATOM 699 C C . GLU A 1 96 ? -9.892 -5.962 10.323 1.00 98.38 96 GLU A C 1
ATOM 701 O O . GLU A 1 96 ? -9.538 -6.146 9.160 1.00 98.38 96 GLU A O 1
ATOM 706 N N . ALA A 1 97 ? -9.500 -4.883 11.012 1.00 98.44 97 ALA A N 1
ATOM 707 C CA . ALA A 1 97 ? -8.614 -3.869 10.435 1.00 98.44 97 ALA A CA 1
ATOM 708 C C . ALA A 1 97 ? -7.257 -4.463 10.009 1.00 98.44 97 ALA A C 1
ATOM 710 O O . ALA A 1 97 ? -6.747 -4.143 8.934 1.00 98.44 97 ALA A O 1
ATOM 711 N N . ARG A 1 98 ? -6.696 -5.374 10.815 1.00 98.50 98 ARG A N 1
ATOM 712 C CA . ARG A 1 98 ? -5.476 -6.120 10.482 1.00 98.50 98 ARG A CA 1
ATOM 713 C C . ARG A 1 98 ? -5.661 -6.996 9.244 1.00 98.50 98 ARG A C 1
ATOM 715 O O . ARG A 1 98 ? -4.790 -6.999 8.383 1.00 98.50 98 ARG A O 1
ATOM 722 N N . VAL A 1 99 ? -6.779 -7.714 9.140 1.00 98.31 99 VAL A N 1
ATOM 723 C CA . VAL A 1 99 ? -7.096 -8.556 7.974 1.00 98.31 99 VAL A CA 1
ATOM 724 C C . VAL A 1 99 ? -7.224 -7.713 6.705 1.00 98.31 99 VAL A C 1
ATOM 726 O O . VAL A 1 99 ? -6.700 -8.111 5.666 1.00 98.31 99 VAL A O 1
ATOM 729 N N . LEU A 1 100 ? -7.871 -6.546 6.786 1.00 98.25 100 LEU A N 1
ATOM 730 C CA . LEU A 1 100 ? -7.963 -5.603 5.667 1.00 98.25 100 LEU A CA 1
ATOM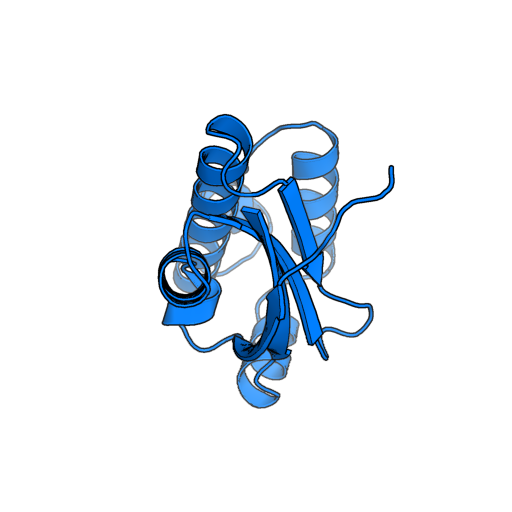 731 C C . LEU A 1 100 ? -6.577 -5.097 5.245 1.00 98.25 100 LEU A C 1
ATOM 733 O O . LEU A 1 100 ? -6.279 -5.078 4.056 1.00 98.25 100 LEU A O 1
ATOM 737 N N . HIS A 1 101 ? -5.715 -4.740 6.199 1.00 98.25 101 HIS A N 1
ATOM 738 C CA . HIS A 1 101 ? -4.339 -4.325 5.912 1.00 98.25 101 HIS A CA 1
ATOM 739 C C . HIS A 1 101 ? -3.504 -5.445 5.274 1.00 98.25 101 HIS A C 1
ATOM 741 O O . HIS A 1 101 ? -2.857 -5.229 4.255 1.00 98.25 101 HIS A O 1
AT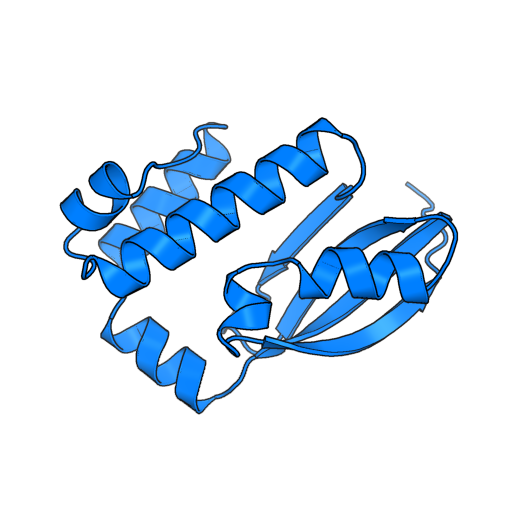OM 747 N N . ASP A 1 102 ? -3.520 -6.653 5.839 1.00 98.12 102 ASP A N 1
ATOM 748 C CA . ASP A 1 102 ? -2.707 -7.781 5.359 1.00 98.12 102 ASP A CA 1
ATOM 749 C C . ASP A 1 102 ? -3.223 -8.364 4.027 1.00 98.12 102 ASP A C 1
ATOM 751 O O . ASP A 1 102 ? -2.579 -9.217 3.404 1.00 98.12 102 ASP A O 1
ATOM 755 N N . ALA A 1 103 ? -4.394 -7.918 3.564 1.00 97.94 103 ALA A N 1
ATOM 756 C CA . ALA A 1 103 ? -4.873 -8.196 2.219 1.00 97.94 103 ALA A CA 1
ATOM 757 C C . ALA A 1 103 ? -4.147 -7.371 1.141 1.00 97.94 103 ALA A C 1
ATOM 759 O O . ALA A 1 103 ? -4.171 -7.782 -0.023 1.00 97.94 103 ALA A O 1
ATOM 760 N N . ASP A 1 104 ? -3.465 -6.285 1.521 1.00 98.19 104 ASP A N 1
ATOM 761 C CA . ASP A 1 104 ? -2.705 -5.433 0.611 1.00 98.19 104 ASP A CA 1
ATOM 762 C C . ASP A 1 104 ? -1.585 -6.235 -0.088 1.00 98.19 104 ASP A C 1
ATOM 764 O O . ASP A 1 104 ? -0.743 -6.846 0.582 1.00 98.19 104 ASP A O 1
ATOM 768 N N . PRO A 1 105 ? -1.527 -6.233 -1.433 1.00 97.69 105 PRO A N 1
ATOM 769 C CA . PRO A 1 105 ? -0.441 -6.852 -2.185 1.00 97.69 105 PRO A CA 1
ATOM 770 C C . PRO A 1 105 ? 0.960 -6.427 -1.731 1.00 97.69 105 PRO A C 1
ATOM 772 O O . PRO A 1 105 ? 1.825 -7.287 -1.590 1.00 97.69 105 PRO A O 1
ATOM 775 N N . LEU A 1 106 ? 1.210 -5.152 -1.425 1.00 95.88 106 LEU A N 1
ATOM 776 C CA . LEU A 1 106 ? 2.525 -4.728 -0.936 1.00 95.88 106 LEU A CA 1
ATOM 777 C C . LEU A 1 106 ? 2.837 -5.305 0.453 1.00 95.88 106 LEU A C 1
ATOM 779 O O . LEU A 1 106 ? 3.975 -5.719 0.689 1.00 95.88 106 LEU A O 1
ATOM 783 N N . ALA A 1 107 ? 1.843 -5.425 1.339 1.00 97.00 107 ALA A N 1
ATOM 784 C CA . ALA A 1 107 ? 2.022 -6.090 2.631 1.00 97.00 107 ALA A CA 1
ATOM 785 C C . ALA A 1 107 ? 2.346 -7.585 2.453 1.00 97.00 107 ALA A C 1
ATOM 787 O O . ALA A 1 107 ? 3.304 -8.093 3.034 1.00 97.00 107 ALA A O 1
ATOM 788 N N . ARG A 1 108 ? 1.610 -8.288 1.581 1.00 96.88 108 ARG A N 1
ATOM 789 C CA . ARG A 1 108 ? 1.827 -9.721 1.288 1.00 96.88 108 ARG A CA 1
ATOM 790 C C . ARG A 1 108 ? 3.190 -10.015 0.671 1.00 96.88 108 ARG A C 1
ATOM 792 O O . ARG A 1 108 ? 3.757 -11.074 0.922 1.00 96.88 108 ARG A O 1
ATOM 799 N N . TYR A 1 109 ? 3.713 -9.083 -0.122 1.00 94.69 109 TYR A N 1
ATOM 800 C CA . TYR A 1 109 ? 5.053 -9.166 -0.709 1.00 94.69 109 TYR A CA 1
ATOM 801 C C . TYR A 1 109 ? 6.160 -8.648 0.228 1.00 94.69 109 TYR A C 1
ATOM 803 O O . TYR A 1 109 ? 7.326 -8.594 -0.171 1.00 94.69 109 TYR A O 1
ATOM 811 N N . GLY A 1 110 ? 5.818 -8.296 1.473 1.00 95.25 110 GLY A N 1
ATOM 812 C CA . GLY A 1 110 ? 6.775 -7.949 2.520 1.00 95.25 110 GLY A CA 1
ATOM 813 C C . GLY A 1 110 ? 7.379 -6.551 2.396 1.00 95.25 110 GLY A C 1
ATOM 814 O O . GLY A 1 110 ? 8.449 -6.316 2.945 1.00 95.25 110 GLY A O 1
ATOM 815 N N . TYR A 1 111 ? 6.734 -5.620 1.684 1.00 95.38 111 TYR A N 1
ATOM 816 C CA . TYR A 1 111 ? 7.218 -4.235 1.612 1.00 95.38 111 TYR A CA 1
ATOM 817 C C . TYR A 1 111 ? 7.032 -3.487 2.930 1.00 95.38 111 TYR A C 1
ATOM 819 O O . TYR A 1 111 ? 7.839 -2.622 3.265 1.00 95.38 111 TYR A O 1
ATOM 827 N N . PHE A 1 112 ? 5.978 -3.812 3.673 1.00 96.31 112 PHE A N 1
ATOM 828 C CA . PHE A 1 112 ? 5.718 -3.275 4.998 1.00 96.31 112 PHE A CA 1
ATOM 829 C C . PHE A 1 112 ? 4.883 -4.252 5.819 1.00 96.31 112 PHE A C 1
ATOM 831 O O . PHE A 1 112 ? 4.149 -5.079 5.279 1.00 96.31 112 PHE A O 1
ATOM 838 N N . ALA A 1 113 ? 4.977 -4.129 7.136 1.00 97.06 113 ALA A N 1
ATOM 839 C CA . ALA A 1 113 ? 4.186 -4.896 8.086 1.00 97.06 113 ALA A CA 1
ATOM 840 C C . ALA A 1 113 ? 3.611 -3.973 9.159 1.00 97.06 113 ALA A C 1
ATOM 842 O O . ALA A 1 113 ? 4.155 -2.900 9.423 1.00 97.06 113 ALA A O 1
ATOM 843 N N . VAL A 1 114 ? 2.516 -4.398 9.789 1.00 98.19 114 VAL A N 1
ATOM 844 C CA . VAL A 1 114 ? 1.914 -3.659 10.903 1.00 98.19 114 VAL A CA 1
ATOM 845 C C . VAL A 1 114 ? 2.922 -3.518 12.041 1.00 98.19 114 VAL A C 1
ATOM 847 O O . VAL A 1 114 ? 3.383 -4.514 12.594 1.00 98.19 114 VAL A O 1
ATOM 850 N N . GLU A 1 115 ? 3.208 -2.276 12.416 1.00 97.88 115 GLU A N 1
ATOM 851 C CA . GLU A 1 115 ? 3.955 -1.927 13.622 1.00 97.88 115 GLU A CA 1
ATOM 852 C C . GLU A 1 115 ? 2.991 -1.738 14.795 1.00 97.88 115 GLU A C 1
ATOM 854 O O . GLU A 1 115 ? 3.228 -2.240 15.893 1.00 97.88 115 GLU A O 1
ATOM 859 N N . THR A 1 116 ? 1.875 -1.033 14.587 1.00 98.38 116 THR A N 1
ATOM 860 C CA . THR A 1 116 ? 0.872 -0.798 15.636 1.00 98.38 116 THR A CA 1
ATOM 861 C C . THR A 1 116 ? -0.522 -0.549 15.059 1.00 98.38 116 THR A C 1
ATOM 863 O O . THR A 1 116 ? -0.667 0.001 13.969 1.00 98.38 116 THR A O 1
ATOM 866 N N . ILE A 1 117 ? -1.558 -0.929 15.815 1.00 98.56 117 ILE A N 1
ATOM 867 C CA . ILE A 1 117 ? -2.970 -0.658 15.514 1.00 98.56 117 ILE A CA 1
ATOM 868 C C . ILE A 1 117 ? -3.587 0.093 16.694 1.00 98.56 117 ILE A C 1
ATOM 870 O O . ILE A 1 117 ? -3.527 -0.381 17.828 1.00 98.56 117 ILE A O 1
ATOM 874 N N . TYR A 1 118 ? -4.227 1.229 16.422 1.00 98.44 118 TYR A N 1
ATOM 875 C CA . TYR A 1 118 ? -4.952 2.019 17.415 1.00 98.44 118 TYR A CA 1
ATOM 876 C C . TYR A 1 118 ? -6.438 2.116 17.057 1.00 98.44 118 TYR A C 1
ATOM 878 O O . TYR A 1 118 ? -6.750 2.471 15.917 1.00 98.44 118 TYR A O 1
ATOM 886 N N . PRO A 1 119 ? -7.375 1.886 17.997 1.00 98.25 119 PRO A N 1
ATOM 887 C CA . PRO A 1 119 ? -8.738 2.374 17.820 1.00 98.25 119 PRO A CA 1
ATOM 888 C C . PRO A 1 119 ? -8.709 3.907 17.764 1.00 98.25 119 PRO A C 1
ATOM 890 O O . PRO A 1 119 ? -8.056 4.555 18.583 1.00 98.25 119 PRO A O 1
ATOM 893 N N . TRP A 1 120 ? -9.409 4.492 16.797 1.00 98.00 120 TRP A N 1
ATOM 894 C CA . TRP A 1 120 ? -9.366 5.924 16.529 1.00 98.00 120 TRP A CA 1
ATOM 895 C C . TRP A 1 120 ? -10.751 6.558 16.623 1.00 98.00 120 TRP A C 1
ATOM 897 O O . TRP A 1 120 ? -11.702 6.145 15.958 1.00 98.00 120 TRP A O 1
ATOM 907 N N . GLN A 1 121 ? -10.857 7.595 17.452 1.00 96.19 121 GLN A N 1
ATOM 908 C CA . GLN A 1 121 ? -12.039 8.445 17.532 1.00 96.19 121 GLN A CA 1
ATOM 909 C C . GLN A 1 121 ? -11.823 9.662 16.636 1.00 96.19 121 GLN A C 1
ATOM 911 O O . GLN A 1 121 ? -11.140 10.614 17.013 1.00 96.19 121 GLN A O 1
ATOM 916 N N . ARG A 1 122 ? -12.385 9.617 15.425 1.00 93.38 122 ARG A N 1
ATOM 917 C CA . ARG A 1 122 ? -12.329 10.749 14.497 1.00 93.38 122 ARG A CA 1
ATOM 918 C C . ARG A 1 122 ? -13.175 11.903 15.029 1.00 93.38 122 ARG A C 1
ATOM 920 O O . ARG A 1 122 ? -14.362 11.727 15.287 1.00 93.38 122 ARG A O 1
ATOM 927 N N . VAL A 1 123 ? -12.548 13.070 15.157 1.00 95.19 123 VAL A N 1
ATOM 928 C CA . VAL A 1 123 ? -13.192 14.308 15.625 1.00 95.19 123 VAL A CA 1
ATOM 929 C C . VAL A 1 123 ? -13.685 15.179 14.460 1.00 95.19 123 VAL A C 1
ATOM 931 O O . VAL A 1 123 ? -14.704 15.847 14.612 1.00 95.19 123 VAL A O 1
ATOM 934 N N . PHE A 1 124 ? -13.012 15.136 13.301 1.00 86.44 124 PHE A N 1
ATOM 935 C CA . PHE A 1 124 ? -13.350 15.882 12.080 1.00 86.44 124 PHE A CA 1
ATOM 936 C C . PHE A 1 124 ? -13.394 14.953 10.868 1.00 86.44 124 PHE A C 1
ATOM 938 O O . PHE A 1 124 ? -12.497 14.083 10.778 1.00 86.44 124 PHE A O 1
#

Secondary structure (DSSP, 8-state):
-EEEEEEEEPHHHHHHHHHHS-HHHHHHHHHHHHTT----HHHHHTTT--HHHHHHHHHHHHHHHHHHHTTSEEEEEEPTTSSEEEEEEE-SSHHHHHHHHHTSHHHHTTSEEEEEEEEE----

Foldseek 3Di:
DKKKWKKFFDPVLVVVCPVQQDPQLVVVCVVCVVVVHQDALVNSVVSVHDSVVSNLSSQQSVLLSVCVVVQQWPDWDADPPNGIIITMGDDPDQVVNQVSVCVGSCNVVRRIHTPDMDDDDDPD

InterPro domains:
  IPR005545 YCII-related [PF03795] (52-121)
  IPR011008 Dimeric alpha-beta barrel [SSF54909] (54-123)

pL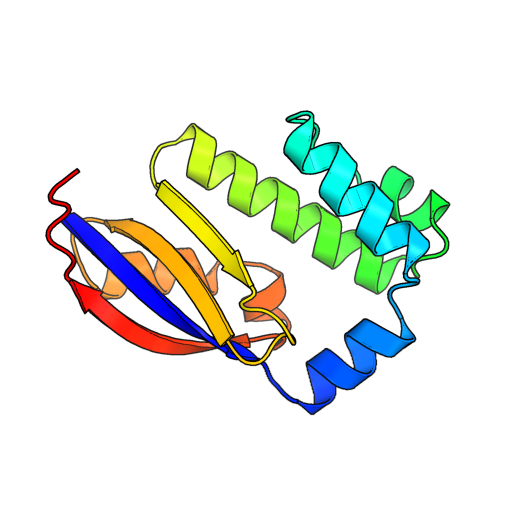DDT: mean 95.63, std 3.04, range [86.44, 98.75]

Organism: NCBI:txid1810504